Protein AF-A0A8E0WLW7-F1 (afdb_monomer_lite)

Organism: NCBI:txid1462938

Foldseek 3Di:
DVVQLCCCCVVVVDDSVVSVVLLVLLVVLLVVLLVCQVVVVVPDPLVVLLVQLVVLLVVLVCQPVPDDSPDSVSSNRSSSSNSNSVSSNLNSVLVVQLVVDDPVCSVVSVVVSVVVVVVCVVVVCVVVVVVVVVVVVVD

Sequence (139 aa):
MYLMSLWLQFIKGLSPLYAGLYMLPAAVFALIASLVMPYLLTRFTARVIMFSGLIFTTISLILPSILDYRDLLSNTIYLGLLGIGSSLCLSTTVTVMMNAVPAERSGGAAALQETAYELGNVLGIAIIMSITSFIIVTI

InterPro domains:
  IPR011701 Major facilitator superfamily [PF07690] (2-124)
  IPR020846 Major facilitator superfamily domain [PS50850] (1-139)
  IPR036259 MFS transporter superfamily [G3DSA:1.20.1250.20] (1-138)
  IPR036259 MFS transporter superfamily [SSF103473] (2-132)

Radius of gyration: 17.11 Å; chains: 1; bounding box: 46×25×48 Å

Structure (mmCIF, N/CA/C/O backbone):
data_AF-A0A8E0WLW7-F1
#
_entry.id   AF-A0A8E0WLW7-F1
#
loop_
_atom_site.group_PDB
_atom_site.id
_atom_site.type_symbol
_atom_site.label_atom_id
_atom_site.label_alt_id
_atom_site.label_comp_id
_atom_site.label_asym_id
_atom_site.label_entity_id
_atom_site.label_seq_id
_atom_site.pdbx_PDB_ins_code
_atom_site.Cartn_x
_atom_site.Cartn_y
_atom_site.Cartn_z
_atom_site.occupancy
_atom_site.B_iso_or_equiv
_atom_site.auth_seq_id
_atom_site.auth_comp_id
_atom_site.auth_asym_id
_atom_site.auth_atom_id
_atom_site.pdbx_PDB_model_num
ATOM 1 N N . MET A 1 1 ? 5.546 2.391 -5.080 1.00 79.12 1 MET A N 1
ATOM 2 C CA . MET A 1 1 ? 5.329 3.543 -5.990 1.00 79.12 1 MET A CA 1
ATOM 3 C C . MET A 1 1 ? 6.634 4.216 -6.425 1.00 79.12 1 MET A C 1
ATOM 5 O O . MET A 1 1 ? 6.821 4.346 -7.626 1.00 79.12 1 MET A O 1
ATOM 9 N N . TYR A 1 2 ? 7.561 4.566 -5.519 1.00 86.25 2 TYR A N 1
ATOM 10 C CA . TYR A 1 2 ? 8.859 5.182 -5.873 1.00 86.25 2 TYR A CA 1
ATOM 11 C C . TYR A 1 2 ? 9.635 4.458 -6.980 1.00 86.25 2 TYR A C 1
ATOM 13 O O . TYR A 1 2 ? 9.953 5.063 -8.001 1.00 86.25 2 TYR A O 1
ATOM 21 N N . LEU A 1 3 ? 9.882 3.156 -6.809 1.00 85.75 3 LEU A N 1
ATOM 22 C CA . LEU A 1 3 ? 10.617 2.356 -7.790 1.00 85.75 3 LEU A CA 1
ATOM 23 C C . LEU A 1 3 ? 9.976 2.399 -9.186 1.00 85.75 3 LEU A C 1
ATOM 25 O O . LEU A 1 3 ? 10.675 2.552 -10.180 1.00 85.75 3 LEU A O 1
ATOM 29 N N . MET A 1 4 ? 8.644 2.316 -9.254 1.00 85.38 4 MET A N 1
ATOM 30 C CA . MET A 1 4 ? 7.898 2.361 -10.516 1.00 85.38 4 MET A CA 1
ATOM 31 C C . MET A 1 4 ? 8.095 3.699 -11.235 1.00 85.38 4 MET A C 1
ATOM 33 O O . MET A 1 4 ? 8.328 3.726 -12.438 1.00 85.38 4 MET A O 1
ATOM 37 N N . SER A 1 5 ? 8.061 4.806 -10.488 1.00 87.69 5 SER A N 1
ATOM 38 C CA . SER A 1 5 ? 8.321 6.140 -11.037 1.00 87.69 5 SER A CA 1
ATOM 39 C C . SER A 1 5 ? 9.733 6.251 -11.617 1.00 87.69 5 SER A C 1
ATOM 41 O O . SER A 1 5 ? 9.905 6.747 -12.730 1.00 87.69 5 SER A O 1
ATOM 43 N N . LEU A 1 6 ? 10.742 5.743 -10.897 1.00 88.06 6 LEU A N 1
ATOM 44 C CA . LEU A 1 6 ? 12.123 5.729 -11.384 1.00 88.06 6 LEU A CA 1
ATOM 45 C C . LEU A 1 6 ? 12.283 4.839 -12.614 1.00 88.06 6 LEU A C 1
ATOM 47 O O . LEU A 1 6 ? 12.938 5.237 -13.568 1.00 88.06 6 LEU A O 1
ATOM 51 N N . TRP A 1 7 ? 11.655 3.667 -12.629 1.00 86.81 7 TRP A N 1
ATOM 52 C CA . TRP A 1 7 ? 11.684 2.766 -13.776 1.00 86.81 7 TRP A CA 1
ATOM 53 C C . TRP A 1 7 ? 11.067 3.413 -15.027 1.00 86.81 7 TRP A C 1
ATOM 55 O O . TRP A 1 7 ? 11.656 3.368 -16.107 1.00 86.81 7 TRP A O 1
ATOM 65 N N . LEU A 1 8 ? 9.926 4.093 -14.889 1.00 86.50 8 LEU A N 1
ATOM 66 C CA . LEU A 1 8 ? 9.284 4.808 -15.997 1.00 86.50 8 LEU A CA 1
ATOM 67 C C . LEU A 1 8 ? 10.172 5.932 -16.554 1.00 86.50 8 LEU A C 1
ATOM 69 O O . LEU A 1 8 ? 10.249 6.112 -17.768 1.00 86.50 8 LEU A O 1
ATOM 73 N N . GLN A 1 9 ? 10.860 6.669 -15.684 1.00 89.75 9 GLN A N 1
ATOM 74 C CA . GLN A 1 9 ? 11.689 7.803 -16.091 1.00 89.75 9 GLN A CA 1
ATOM 75 C C . GLN A 1 9 ? 13.055 7.366 -16.631 1.00 89.75 9 GLN A C 1
ATOM 77 O O . GLN A 1 9 ? 13.415 7.712 -17.751 1.00 89.75 9 GLN A O 1
ATOM 82 N N . PHE A 1 10 ? 13.805 6.574 -15.865 1.00 86.31 10 PHE A N 1
ATOM 83 C CA . PHE A 1 10 ? 15.189 6.220 -16.185 1.00 86.31 10 PHE A CA 1
ATOM 84 C C . PHE A 1 10 ? 15.313 5.047 -17.158 1.00 86.31 10 PHE A C 1
ATOM 86 O O . PHE A 1 10 ? 16.244 5.029 -17.955 1.00 86.31 10 PHE A O 1
ATOM 93 N N . ILE A 1 11 ? 14.391 4.077 -17.123 1.00 85.31 11 ILE A N 1
ATOM 94 C CA . ILE A 1 11 ? 14.458 2.884 -17.987 1.00 85.31 11 ILE A CA 1
ATOM 95 C C . ILE A 1 11 ? 13.535 3.030 -19.199 1.00 85.31 11 ILE A C 1
ATOM 97 O O . ILE A 1 11 ? 13.903 2.638 -20.305 1.00 85.31 11 ILE A O 1
ATOM 101 N N . LYS A 1 12 ? 12.331 3.593 -19.024 1.00 86.44 12 LYS A N 1
ATOM 102 C CA . LYS A 1 12 ? 11.385 3.809 -20.136 1.00 86.44 12 LYS A CA 1
ATOM 103 C C . LYS A 1 12 ? 11.473 5.193 -20.782 1.00 86.44 12 LYS A C 1
ATOM 105 O O . LYS A 1 12 ? 10.806 5.402 -21.792 1.00 86.44 12 LYS A O 1
ATOM 110 N N . GLY A 1 13 ? 12.288 6.105 -20.249 1.00 88.38 13 GLY A N 1
ATOM 111 C CA . GLY A 1 13 ? 12.529 7.426 -20.839 1.00 88.38 13 GLY A CA 1
ATOM 112 C C . GLY A 1 13 ? 11.317 8.361 -20.819 1.00 88.38 13 GLY A C 1
ATOM 113 O O . GLY A 1 13 ? 11.272 9.317 -21.592 1.00 88.38 13 GLY A O 1
ATOM 114 N N . LEU A 1 14 ? 10.305 8.086 -19.989 1.00 89.25 14 LEU A N 1
ATOM 115 C CA . LEU A 1 14 ? 9.130 8.948 -19.876 1.00 89.25 14 LEU A CA 1
ATOM 116 C C . LEU A 1 14 ? 9.467 10.228 -19.112 1.00 89.25 14 LEU A C 1
ATOM 118 O O . LEU A 1 14 ? 10.265 10.222 -18.175 1.00 89.25 14 LEU A O 1
ATOM 122 N N . SER A 1 15 ? 8.803 11.330 -19.468 1.00 92.75 15 SER A N 1
ATOM 123 C CA . SER A 1 15 ? 8.928 12.560 -18.685 1.00 92.75 15 SER A CA 1
ATOM 124 C C . SER A 1 15 ? 8.323 12.379 -17.280 1.00 92.75 15 SER A C 1
ATOM 126 O O . SER A 1 15 ? 7.403 11.567 -17.107 1.00 92.75 15 SER A O 1
ATOM 128 N N . PRO A 1 16 ? 8.763 13.164 -16.277 1.00 89.62 16 PRO A N 1
ATOM 129 C CA . PRO A 1 16 ? 8.218 13.095 -14.920 1.00 89.62 16 PRO A CA 1
ATOM 130 C C . PRO A 1 16 ? 6.695 13.279 -14.870 1.00 89.62 16 PRO A C 1
ATOM 132 O O . PRO A 1 16 ? 6.011 12.605 -14.101 1.00 89.62 16 PRO A O 1
ATOM 135 N N . LEU A 1 17 ? 6.149 14.147 -15.733 1.00 92.06 17 LEU A N 1
ATOM 136 C CA . LEU A 1 17 ? 4.707 14.370 -15.837 1.00 92.06 17 LEU A CA 1
ATOM 137 C C . LEU A 1 17 ? 3.978 13.104 -16.306 1.00 92.06 17 LEU A C 1
ATOM 139 O O . LEU A 1 17 ? 2.985 12.713 -15.699 1.00 92.06 17 LEU A O 1
ATOM 143 N N . TYR A 1 18 ? 4.483 12.437 -17.348 1.00 89.25 18 TYR A N 1
ATOM 144 C CA . TYR A 1 18 ? 3.882 11.197 -17.842 1.00 89.25 18 TYR A CA 1
ATOM 145 C C . TYR A 1 18 ? 4.006 10.056 -16.833 1.00 89.25 18 TYR A C 1
ATOM 147 O O . TYR A 1 18 ? 3.047 9.310 -16.656 1.00 89.25 18 TYR A O 1
ATOM 155 N N . ALA A 1 19 ? 5.134 9.944 -16.126 1.00 89.56 19 ALA A N 1
ATOM 156 C CA . ALA A 1 19 ? 5.286 8.971 -15.047 1.00 89.56 19 ALA A CA 1
ATOM 157 C C . ALA A 1 19 ? 4.281 9.225 -13.906 1.00 89.56 19 ALA A C 1
ATOM 159 O O . ALA A 1 19 ? 3.675 8.285 -13.394 1.00 89.56 19 ALA A O 1
ATOM 160 N N . GLY A 1 20 ? 4.040 10.492 -13.555 1.00 90.62 20 GLY A N 1
ATOM 161 C CA . GLY A 1 20 ? 3.010 10.876 -12.588 1.00 90.62 20 GLY A CA 1
ATOM 162 C C . GLY A 1 20 ? 1.597 10.507 -13.049 1.00 90.62 20 GLY A C 1
ATOM 163 O O . GLY A 1 20 ? 0.861 9.860 -12.306 1.00 90.62 20 GLY A O 1
ATOM 164 N N . LEU A 1 21 ? 1.238 10.849 -14.293 1.00 92.12 21 LEU A N 1
ATOM 165 C CA . LEU A 1 21 ? -0.059 10.495 -14.887 1.00 92.12 21 LEU A CA 1
ATOM 166 C C . LEU A 1 21 ? -0.274 8.980 -14.931 1.00 92.12 21 LEU A C 1
ATOM 168 O O . LEU A 1 21 ? -1.358 8.492 -14.621 1.00 92.12 21 LEU A O 1
ATOM 172 N N . TYR A 1 22 ? 0.774 8.231 -15.260 1.00 91.56 22 TYR A N 1
ATOM 173 C CA . TYR A 1 22 ? 0.745 6.777 -15.285 1.00 91.56 22 TYR A CA 1
ATOM 174 C C . TYR A 1 22 ? 0.390 6.179 -13.919 1.00 91.56 22 TYR A C 1
ATOM 176 O O . TYR A 1 22 ? -0.307 5.170 -13.852 1.00 91.56 22 TYR A O 1
ATOM 184 N N . MET A 1 23 ? 0.830 6.820 -12.833 1.00 93.12 23 MET A N 1
ATOM 185 C CA . MET A 1 23 ? 0.611 6.381 -11.453 1.00 93.12 23 MET A CA 1
ATOM 186 C C . MET A 1 23 ? -0.737 6.819 -10.858 1.00 93.12 23 MET A C 1
ATOM 188 O O . MET A 1 23 ? -1.073 6.396 -9.749 1.00 93.12 23 MET A O 1
ATOM 192 N N . LEU A 1 24 ? -1.531 7.618 -11.583 1.00 95.00 24 LEU A N 1
ATOM 193 C CA . LEU A 1 24 ? -2.825 8.123 -11.114 1.00 95.00 24 LEU A CA 1
ATOM 194 C C . LEU A 1 24 ? -3.816 7.045 -10.666 1.00 95.00 24 LEU A C 1
ATOM 196 O O . LEU A 1 24 ? -4.457 7.272 -9.638 1.00 95.00 24 LEU A O 1
ATOM 200 N N . PRO A 1 25 ? -3.969 5.892 -11.353 1.00 95.62 25 PRO A N 1
ATOM 201 C CA . PRO A 1 25 ? -4.938 4.891 -10.923 1.00 95.62 25 PRO A CA 1
ATOM 202 C C . PRO A 1 25 ? -4.709 4.462 -9.472 1.00 95.62 25 PRO A C 1
ATOM 204 O O . PRO A 1 25 ? -5.648 4.455 -8.685 1.00 95.62 25 PRO A O 1
ATOM 207 N N . ALA A 1 26 ? -3.460 4.225 -9.066 1.00 96.38 26 ALA A N 1
ATOM 208 C CA . ALA A 1 26 ? -3.160 3.866 -7.683 1.00 96.38 26 ALA A CA 1
ATOM 209 C C . ALA A 1 26 ? -3.620 4.941 -6.685 1.00 96.38 26 ALA A C 1
ATOM 211 O O . ALA A 1 26 ? -4.229 4.598 -5.678 1.00 96.38 26 ALA A O 1
ATOM 212 N N . ALA A 1 27 ? -3.403 6.227 -6.977 1.00 95.75 27 ALA A N 1
ATOM 213 C CA . ALA A 1 27 ? -3.847 7.316 -6.106 1.00 95.75 27 ALA A CA 1
ATOM 214 C C . ALA A 1 27 ? -5.382 7.418 -6.024 1.00 95.75 27 ALA A C 1
ATOM 216 O O . ALA A 1 27 ? -5.939 7.542 -4.933 1.00 95.75 27 ALA A O 1
ATOM 217 N N . VAL A 1 28 ? -6.074 7.322 -7.164 1.00 97.69 28 VAL A N 1
ATOM 218 C CA . VAL A 1 28 ? -7.544 7.397 -7.234 1.00 97.69 28 VAL A CA 1
ATOM 219 C C . VAL A 1 28 ? -8.183 6.243 -6.467 1.00 97.69 28 VAL A C 1
ATOM 221 O O . VAL A 1 28 ? -9.065 6.451 -5.637 1.00 97.69 28 VAL A O 1
ATOM 224 N N . PHE A 1 29 ? -7.717 5.021 -6.705 1.00 98.12 29 PHE A N 1
ATOM 225 C CA . PHE A 1 29 ? -8.251 3.836 -6.046 1.00 98.12 29 PHE A CA 1
ATOM 226 C C . PHE A 1 29 ? -7.898 3.780 -4.555 1.00 98.12 29 PHE A C 1
ATOM 228 O O . PHE A 1 29 ? -8.738 3.368 -3.755 1.00 98.12 29 PHE A O 1
ATOM 235 N N . ALA A 1 30 ? -6.711 4.253 -4.164 1.00 98.00 30 ALA A N 1
ATOM 236 C CA . ALA A 1 30 ? -6.345 4.430 -2.762 1.00 98.00 30 ALA A CA 1
ATOM 237 C C . ALA A 1 30 ? -7.297 5.398 -2.046 1.00 98.00 30 ALA A C 1
ATOM 239 O O . ALA A 1 30 ? -7.762 5.094 -0.948 1.00 98.00 30 ALA A O 1
ATOM 240 N N . LEU A 1 31 ? -7.630 6.528 -2.678 1.00 97.62 31 LEU A N 1
ATOM 241 C CA . LEU A 1 31 ? -8.589 7.496 -2.147 1.00 97.62 31 LEU A CA 1
ATOM 242 C C . LEU A 1 31 ? -9.983 6.878 -1.992 1.00 97.62 31 LEU A C 1
ATOM 244 O O . LEU A 1 31 ? -10.583 6.991 -0.925 1.00 97.62 31 LEU A O 1
ATOM 248 N N . ILE A 1 32 ? -10.478 6.177 -3.017 1.00 98.00 32 ILE A N 1
ATOM 249 C CA . ILE A 1 32 ? -11.780 5.494 -2.962 1.00 98.00 32 ILE A CA 1
ATOM 250 C C . ILE A 1 32 ? -11.800 4.471 -1.820 1.00 98.00 32 ILE A C 1
ATOM 252 O O . ILE A 1 32 ? -12.733 4.464 -1.020 1.00 98.00 32 ILE A O 1
ATOM 256 N N . ALA A 1 33 ? -10.764 3.638 -1.702 1.00 97.19 33 ALA A N 1
ATOM 257 C CA . ALA A 1 33 ? -10.672 2.631 -0.649 1.00 97.19 33 ALA A CA 1
ATOM 258 C C . ALA A 1 33 ? -10.657 3.257 0.756 1.00 97.19 33 ALA A C 1
ATOM 260 O O . ALA A 1 33 ? -11.368 2.778 1.639 1.00 97.19 33 ALA A O 1
ATOM 261 N N . SER A 1 34 ? -9.921 4.356 0.951 1.00 95.81 34 SER A N 1
ATOM 262 C CA . SER A 1 34 ? -9.896 5.088 2.223 1.00 95.81 34 SER A CA 1
ATOM 263 C C . SER A 1 34 ? -11.263 5.677 2.586 1.00 95.81 34 SER A C 1
ATOM 265 O O . SER A 1 34 ? -11.673 5.597 3.741 1.00 95.81 34 SER A O 1
ATOM 267 N N . LEU A 1 35 ? -12.001 6.223 1.612 1.00 96.19 35 LEU A N 1
ATOM 268 C CA . LEU A 1 35 ? -13.347 6.770 1.835 1.00 96.19 35 LEU A CA 1
ATOM 269 C C . LEU A 1 35 ? -14.387 5.685 2.141 1.00 96.19 35 LEU A C 1
ATOM 271 O O . LEU A 1 35 ? -15.309 5.910 2.921 1.00 96.19 35 LEU A O 1
ATOM 275 N N . VAL A 1 36 ? -14.245 4.505 1.536 1.00 95.88 36 VAL A N 1
ATOM 276 C CA . VAL A 1 36 ? -15.159 3.368 1.727 1.00 95.88 36 VAL A CA 1
ATOM 277 C C . VAL A 1 36 ? -14.833 2.579 3.007 1.00 95.88 36 VAL A C 1
ATOM 279 O O . VAL A 1 36 ? -15.687 1.856 3.523 1.00 95.88 36 VAL A O 1
ATOM 282 N N . MET A 1 37 ? -13.635 2.747 3.575 1.00 94.31 37 MET A N 1
ATOM 283 C CA . MET A 1 37 ? -13.177 2.012 4.757 1.00 94.31 37 MET A CA 1
ATOM 284 C C . MET A 1 37 ? -14.132 2.073 5.966 1.00 94.31 37 MET A C 1
ATOM 286 O O . MET A 1 37 ? -14.445 1.008 6.506 1.00 94.31 37 MET A O 1
ATOM 290 N N . PRO A 1 38 ? -14.649 3.243 6.401 1.00 91.88 38 PRO A N 1
ATOM 291 C CA . PRO A 1 38 ? -15.543 3.302 7.557 1.00 91.88 38 PRO A CA 1
ATOM 292 C C . PRO A 1 38 ? -16.792 2.441 7.359 1.00 91.88 38 PRO A C 1
ATOM 294 O O . PRO A 1 38 ? -17.219 1.750 8.278 1.00 91.88 38 PRO A O 1
ATOM 297 N N . TYR A 1 39 ? -17.336 2.416 6.136 1.00 94.88 39 TYR A N 1
ATOM 298 C CA . TYR A 1 39 ? -18.463 1.557 5.787 1.00 94.88 39 TYR A CA 1
ATOM 299 C C . TYR A 1 39 ? -18.086 0.071 5.836 1.00 94.88 39 TYR A C 1
ATOM 301 O O . TYR A 1 39 ? -18.833 -0.726 6.406 1.00 94.88 39 TYR A O 1
ATOM 309 N N . LEU A 1 40 ? -16.923 -0.317 5.302 1.00 94.88 40 LEU A N 1
ATOM 310 C CA . LEU A 1 40 ? -16.456 -1.708 5.346 1.00 94.88 40 LEU A CA 1
ATOM 311 C C . LEU A 1 40 ? -16.321 -2.227 6.778 1.00 94.88 40 LEU A C 1
ATOM 313 O O . LEU A 1 40 ? -16.724 -3.356 7.046 1.00 94.88 40 LEU A O 1
ATOM 317 N N . LEU A 1 41 ? -15.842 -1.396 7.705 1.00 93.75 41 LEU A N 1
ATOM 318 C CA . LEU A 1 41 ? -15.714 -1.754 9.120 1.00 93.75 41 LEU A CA 1
ATOM 319 C C . LEU A 1 41 ? -17.064 -1.959 9.828 1.00 93.75 41 LEU A C 1
ATOM 321 O O . LEU A 1 41 ? -17.115 -2.658 10.836 1.00 93.75 41 LEU A O 1
ATOM 325 N N . THR A 1 42 ? -18.168 -1.421 9.295 1.00 94.94 42 THR A N 1
ATOM 326 C CA . THR A 1 42 ? -19.521 -1.734 9.805 1.00 94.94 42 THR A CA 1
ATOM 327 C C . THR A 1 42 ? -20.043 -3.096 9.344 1.00 94.94 42 THR A C 1
ATOM 329 O O . THR A 1 42 ? -20.992 -3.622 9.924 1.00 94.94 42 THR A O 1
ATOM 332 N N . ARG A 1 43 ? -19.461 -3.665 8.280 1.00 95.69 43 ARG A N 1
ATOM 333 C CA . ARG A 1 43 ? -19.945 -4.892 7.623 1.00 95.69 43 ARG A CA 1
ATOM 334 C C . ARG A 1 43 ? -19.014 -6.086 7.810 1.00 95.69 43 ARG A C 1
ATOM 336 O O . ARG A 1 43 ? -19.484 -7.220 7.817 1.00 95.69 43 ARG A O 1
ATOM 343 N N . PHE A 1 44 ? -17.716 -5.843 7.951 1.00 96.69 44 PHE A N 1
ATOM 344 C CA . PHE A 1 44 ? -16.679 -6.865 8.007 1.00 96.69 44 PHE A CA 1
ATOM 345 C C . PHE A 1 44 ? -15.745 -6.636 9.192 1.00 96.69 44 PHE A C 1
ATOM 347 O O . PHE A 1 44 ? -15.580 -5.523 9.683 1.00 96.69 44 PHE A O 1
ATOM 354 N N . THR A 1 45 ? -15.086 -7.705 9.638 1.00 95.75 45 THR A N 1
ATOM 355 C CA . THR A 1 45 ? -14.069 -7.596 10.686 1.00 95.75 45 THR A CA 1
ATOM 356 C C . THR A 1 45 ? -12.771 -7.018 10.123 1.00 95.75 45 THR A C 1
ATOM 358 O O . THR A 1 45 ? -12.405 -7.284 8.975 1.00 95.75 45 THR A O 1
ATOM 361 N N . ALA A 1 46 ? -12.016 -6.303 10.962 1.00 94.50 46 ALA A N 1
ATOM 362 C CA . ALA A 1 46 ? -10.702 -5.764 10.601 1.00 94.50 46 ALA A CA 1
ATOM 363 C C . ALA A 1 46 ? -9.751 -6.837 10.035 1.00 94.50 46 ALA A C 1
ATOM 365 O O . ALA A 1 46 ? -9.007 -6.579 9.094 1.00 94.50 46 ALA A O 1
ATOM 366 N N . ARG A 1 47 ? -9.826 -8.074 10.551 1.00 95.31 47 ARG A N 1
ATOM 367 C CA . ARG A 1 47 ? -9.038 -9.210 10.051 1.00 95.31 47 ARG A CA 1
ATOM 368 C C . ARG A 1 47 ? -9.336 -9.523 8.583 1.00 95.31 47 ARG A C 1
ATOM 370 O O . ARG A 1 47 ? -8.405 -9.734 7.814 1.00 95.31 47 ARG A O 1
ATOM 377 N N . VAL A 1 48 ? -10.613 -9.569 8.203 1.00 97.12 48 VAL A N 1
ATOM 378 C CA . VAL A 1 48 ? -11.025 -9.876 6.823 1.00 97.12 48 VAL A CA 1
ATOM 379 C C . VAL A 1 48 ? -10.584 -8.763 5.874 1.00 97.12 48 VAL A C 1
ATOM 381 O O . VAL A 1 48 ? -10.069 -9.055 4.798 1.00 97.12 48 VAL A O 1
ATOM 384 N N . ILE A 1 49 ? -10.718 -7.503 6.296 1.00 97.38 49 ILE A N 1
ATOM 385 C CA . ILE A 1 49 ? -10.315 -6.338 5.497 1.00 97.38 49 ILE A CA 1
ATOM 386 C C . ILE A 1 49 ? -8.788 -6.282 5.323 1.00 97.38 49 ILE A C 1
ATOM 388 O O . ILE A 1 49 ? -8.302 -6.042 4.221 1.00 97.38 49 ILE A O 1
ATOM 392 N N . MET A 1 50 ? -8.010 -6.556 6.377 1.00 96.44 50 MET A N 1
ATOM 393 C CA . MET A 1 50 ? -6.550 -6.657 6.257 1.00 96.44 50 MET A CA 1
ATOM 394 C C . MET A 1 50 ? -6.140 -7.788 5.316 1.00 96.44 50 MET A C 1
ATOM 396 O O . MET A 1 50 ? -5.270 -7.600 4.471 1.00 96.44 50 MET A O 1
ATOM 400 N N . PHE A 1 51 ? -6.766 -8.961 5.434 1.00 97.50 51 PHE A N 1
ATOM 401 C CA . PHE A 1 51 ? -6.428 -10.100 4.586 1.00 97.50 51 PHE A CA 1
ATOM 402 C C . PHE A 1 51 ? -6.732 -9.829 3.105 1.00 97.50 51 PHE A C 1
ATOM 404 O O . PHE A 1 51 ? -5.907 -10.140 2.248 1.00 97.50 51 PHE A O 1
ATOM 411 N N . SER A 1 52 ? -7.866 -9.190 2.791 1.00 97.38 52 SER A N 1
ATOM 412 C CA . SER A 1 52 ? -8.179 -8.794 1.413 1.00 97.38 52 SER A CA 1
ATOM 413 C C . SER A 1 52 ? -7.215 -7.729 0.883 1.00 97.38 52 SER A C 1
ATOM 415 O O . SER A 1 52 ? -6.749 -7.846 -0.250 1.00 97.38 52 SER A O 1
ATOM 417 N N . GLY A 1 53 ? -6.846 -6.744 1.709 1.00 97.50 53 GLY A N 1
ATOM 418 C CA . GLY A 1 53 ? -5.851 -5.733 1.354 1.00 97.50 53 GLY A CA 1
ATOM 419 C C . GLY A 1 53 ? -4.482 -6.337 1.028 1.00 97.50 53 GLY A C 1
ATOM 420 O O . GLY A 1 53 ? -3.859 -5.972 0.026 1.00 97.50 53 GLY A O 1
ATOM 421 N N . LEU A 1 54 ? -4.045 -7.326 1.814 1.00 97.25 54 LEU A N 1
ATOM 422 C CA . LEU A 1 54 ? -2.814 -8.076 1.556 1.00 97.25 54 LEU A CA 1
ATOM 423 C C . LEU A 1 54 ? -2.893 -8.865 0.245 1.00 97.25 54 LEU A C 1
ATOM 425 O O . LEU A 1 54 ? -1.965 -8.778 -0.553 1.00 97.25 54 LEU A O 1
ATOM 429 N N . ILE A 1 55 ? -4.005 -9.558 -0.025 1.00 98.12 55 ILE A N 1
ATOM 430 C CA . ILE A 1 55 ? -4.207 -10.273 -1.296 1.00 98.12 55 ILE A CA 1
ATOM 431 C C . ILE A 1 55 ? -4.127 -9.315 -2.488 1.00 98.12 55 ILE A C 1
ATOM 433 O O . ILE A 1 55 ? -3.393 -9.587 -3.439 1.00 98.12 55 ILE A O 1
ATOM 437 N N . PHE A 1 56 ? -4.841 -8.186 -2.445 1.00 97.94 56 PHE A N 1
ATOM 438 C CA . PHE A 1 56 ? -4.799 -7.200 -3.529 1.00 97.94 56 PHE A CA 1
ATOM 439 C C . PHE A 1 56 ? -3.392 -6.646 -3.738 1.00 97.94 56 PHE A C 1
ATOM 441 O O . PHE A 1 56 ? -2.939 -6.547 -4.878 1.00 97.94 56 PHE A O 1
ATOM 448 N N . THR A 1 57 ? -2.670 -6.379 -2.647 1.00 96.25 57 THR A N 1
ATOM 449 C CA . THR A 1 57 ? -1.273 -5.939 -2.704 1.00 96.25 57 THR A CA 1
ATOM 450 C C . THR A 1 57 ? -0.396 -7.004 -3.364 1.00 96.25 57 THR A C 1
ATOM 452 O O . THR A 1 57 ? 0.320 -6.697 -4.313 1.00 96.25 57 THR A O 1
ATOM 455 N N . THR A 1 58 ? -0.486 -8.269 -2.950 1.00 96.12 58 THR A N 1
ATOM 456 C CA . THR A 1 58 ? 0.290 -9.365 -3.550 1.00 96.12 58 THR A CA 1
ATOM 457 C C . THR A 1 58 ? 0.007 -9.514 -5.043 1.00 96.12 58 THR A C 1
ATOM 459 O O . THR A 1 58 ? 0.943 -9.557 -5.837 1.00 96.12 58 THR A O 1
ATOM 462 N N . ILE A 1 59 ? -1.266 -9.529 -5.445 1.00 96.62 59 ILE A N 1
ATOM 463 C CA . ILE A 1 59 ? -1.652 -9.640 -6.859 1.00 96.62 59 ILE A CA 1
ATOM 464 C C . ILE A 1 59 ? -1.093 -8.456 -7.659 1.00 96.62 59 ILE A C 1
ATOM 466 O O . ILE A 1 59 ? -0.530 -8.645 -8.738 1.00 96.62 59 ILE A O 1
ATOM 470 N N . SER A 1 60 ? -1.184 -7.241 -7.110 1.00 95.00 60 SER A N 1
ATOM 471 C CA . SER A 1 60 ? -0.693 -6.028 -7.769 1.00 95.00 60 SER A CA 1
ATOM 472 C C . SER A 1 60 ? 0.813 -6.029 -8.035 1.00 95.00 60 SER A C 1
ATOM 474 O O . SER A 1 60 ? 1.255 -5.402 -8.994 1.00 95.00 60 SER A O 1
ATOM 476 N N . LEU A 1 61 ? 1.598 -6.740 -7.219 1.00 91.38 61 LEU A N 1
ATOM 477 C CA . LEU A 1 61 ? 3.049 -6.844 -7.386 1.00 91.38 61 LEU A CA 1
ATOM 478 C C . LEU A 1 61 ? 3.448 -7.865 -8.460 1.00 91.38 61 LEU A C 1
ATOM 480 O O . LEU A 1 61 ? 4.529 -7.746 -9.026 1.00 91.38 61 LEU A O 1
ATOM 484 N N . ILE A 1 62 ? 2.589 -8.844 -8.753 1.00 93.31 62 ILE A N 1
ATOM 485 C CA . ILE A 1 62 ? 2.863 -9.920 -9.720 1.00 93.31 62 ILE A CA 1
ATOM 486 C C . ILE A 1 62 ? 2.408 -9.529 -11.131 1.00 93.31 62 ILE A C 1
ATOM 488 O O . ILE A 1 62 ? 3.089 -9.815 -12.114 1.00 93.31 62 ILE A O 1
ATOM 492 N N . LEU A 1 63 ? 1.260 -8.856 -11.245 1.00 92.75 63 LEU A N 1
ATOM 493 C CA . LEU A 1 63 ? 0.649 -8.507 -12.533 1.00 92.75 63 LEU A CA 1
ATOM 494 C C . LEU A 1 63 ? 1.561 -7.727 -13.506 1.00 92.75 63 LEU A C 1
ATOM 496 O O . LEU A 1 63 ? 1.528 -8.050 -14.695 1.00 92.75 63 LEU A O 1
ATOM 500 N N . PRO A 1 64 ? 2.401 -6.765 -13.069 1.00 87.75 64 PRO A N 1
ATOM 501 C CA . PRO A 1 64 ? 3.300 -6.037 -13.968 1.00 87.75 64 PRO A CA 1
ATOM 502 C C . PRO A 1 64 ? 4.350 -6.917 -14.657 1.00 87.75 64 PRO A C 1
ATOM 504 O O . PRO A 1 64 ? 4.924 -6.502 -15.658 1.00 87.75 64 PRO A O 1
ATOM 507 N N . SER A 1 65 ? 4.626 -8.118 -14.135 1.00 86.94 65 SER A N 1
ATOM 508 C CA . SER A 1 65 ? 5.549 -9.076 -14.758 1.00 86.94 65 SER A CA 1
ATOM 509 C C . SER A 1 65 ? 4.914 -9.867 -15.906 1.00 86.94 65 SER A C 1
ATOM 511 O O . SER A 1 65 ? 5.625 -10.572 -16.616 1.00 86.94 65 SER A O 1
ATOM 513 N N . ILE A 1 66 ? 3.591 -9.783 -16.068 1.00 90.12 66 ILE A N 1
ATOM 514 C CA . ILE A 1 66 ? 2.811 -10.593 -17.015 1.00 90.12 66 ILE A CA 1
ATOM 515 C C . ILE A 1 66 ? 2.100 -9.700 -18.037 1.00 90.12 66 ILE A C 1
ATOM 517 O O . ILE A 1 66 ? 1.985 -10.064 -19.205 1.00 90.12 66 ILE A O 1
ATOM 521 N N . LEU A 1 67 ? 1.607 -8.541 -17.598 1.00 87.56 67 LEU A N 1
ATOM 522 C CA . LEU A 1 67 ? 0.821 -7.627 -18.420 1.00 87.56 67 LEU A CA 1
ATOM 523 C C . LEU A 1 67 ? 1.686 -6.547 -19.075 1.00 87.56 67 LEU A C 1
ATOM 525 O O . LEU A 1 67 ? 2.699 -6.118 -18.523 1.00 87.56 67 LEU A O 1
ATOM 529 N N . ASP A 1 68 ? 1.248 -6.067 -20.242 1.00 82.62 68 ASP A N 1
ATOM 530 C CA . ASP A 1 68 ? 1.910 -4.954 -20.917 1.00 82.62 68 ASP A CA 1
ATOM 531 C C . ASP A 1 68 ? 1.628 -3.642 -20.176 1.00 82.62 68 ASP A C 1
ATOM 533 O O . ASP A 1 68 ? 0.486 -3.214 -20.011 1.00 82.62 68 ASP A O 1
ATOM 537 N N . TYR A 1 69 ? 2.702 -2.975 -19.765 1.00 78.88 69 TYR A N 1
ATOM 538 C CA . TYR A 1 69 ? 2.666 -1.672 -19.115 1.00 78.88 69 TYR A CA 1
ATOM 539 C C . TYR A 1 69 ? 2.081 -0.575 -20.031 1.00 78.88 69 TYR A C 1
ATOM 541 O O . TYR A 1 69 ? 1.596 0.447 -19.559 1.00 78.88 69 TYR A O 1
ATOM 549 N N . ARG A 1 70 ? 2.114 -0.751 -21.357 1.00 81.44 70 ARG A N 1
ATOM 550 C CA . ARG A 1 70 ? 1.557 0.229 -22.303 1.00 81.44 70 ARG A CA 1
ATOM 551 C C . ARG A 1 70 ? 0.041 0.161 -22.415 1.00 81.44 70 ARG A C 1
ATOM 553 O O . ARG A 1 70 ? -0.567 1.142 -22.842 1.00 81.44 70 ARG A O 1
ATOM 560 N N . ASP A 1 71 ? -0.560 -0.969 -22.055 1.00 89.31 71 ASP A N 1
ATOM 561 C CA . ASP A 1 71 ? -2.006 -1.109 -22.066 1.00 89.31 71 ASP A CA 1
ATOM 562 C C . ASP A 1 71 ? -2.613 -0.370 -20.869 1.00 89.31 71 ASP A C 1
ATOM 564 O O . ASP A 1 71 ? -2.333 -0.664 -19.704 1.00 89.31 71 ASP A O 1
ATOM 568 N N . LEU A 1 72 ? -3.466 0.610 -21.170 1.00 87.94 72 LEU A N 1
ATOM 569 C CA . LEU A 1 72 ? -4.098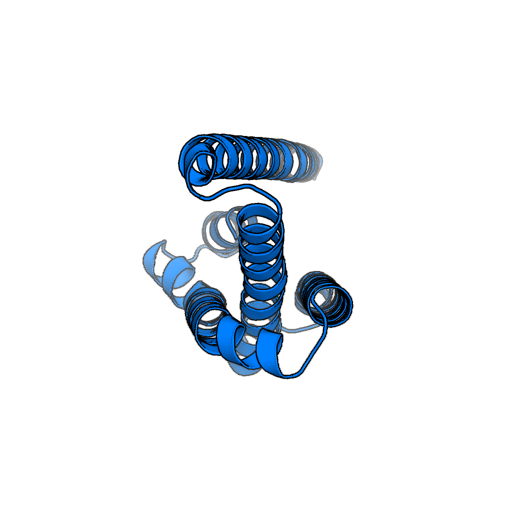 1.451 -20.162 1.00 87.94 72 LEU A CA 1
ATOM 570 C C . LEU A 1 72 ? -4.956 0.617 -19.207 1.00 87.94 72 LEU A C 1
ATOM 572 O O . LEU A 1 72 ? -4.943 0.870 -18.004 1.00 87.94 72 LEU A O 1
ATOM 576 N N . LEU A 1 73 ? -5.670 -0.385 -19.729 1.00 92.12 73 LEU A N 1
ATOM 577 C CA . LEU A 1 73 ? -6.550 -1.230 -18.929 1.00 92.12 73 LEU A CA 1
ATOM 578 C C . LEU A 1 73 ? -5.731 -2.080 -17.952 1.00 92.12 73 LEU A C 1
ATOM 580 O O . LEU A 1 73 ? -6.005 -2.070 -16.751 1.00 92.12 73 LEU A O 1
ATOM 584 N N . SER A 1 74 ? -4.673 -2.727 -18.439 1.00 92.00 74 SER A N 1
ATOM 585 C CA . SER A 1 74 ? -3.706 -3.445 -17.608 1.00 92.00 74 SER A CA 1
ATOM 586 C C . SER A 1 74 ? -3.098 -2.550 -16.525 1.00 92.00 74 SER A C 1
ATOM 588 O O . SER A 1 74 ? -3.104 -2.925 -15.349 1.00 92.00 74 SER A O 1
ATOM 590 N N . ASN A 1 75 ? -2.649 -1.341 -16.891 1.00 91.88 75 ASN A N 1
ATOM 591 C CA . ASN A 1 75 ? -2.114 -0.356 -15.950 1.00 91.88 75 ASN A CA 1
ATOM 592 C C . ASN A 1 75 ? -3.109 0.003 -14.843 1.00 91.88 75 ASN A C 1
ATOM 594 O O . ASN A 1 75 ? -2.768 -0.025 -13.658 1.00 91.88 75 ASN A O 1
ATOM 598 N N . THR A 1 76 ? -4.351 0.307 -15.219 1.00 94.69 76 THR A N 1
ATOM 599 C CA . THR A 1 76 ? -5.412 0.630 -14.266 1.00 94.69 76 THR A CA 1
ATOM 600 C C . THR A 1 76 ? -5.683 -0.523 -13.307 1.00 94.69 76 THR A C 1
ATOM 602 O O . THR A 1 76 ? -5.881 -0.269 -12.122 1.00 94.69 76 THR A O 1
ATOM 605 N N . ILE A 1 77 ? -5.652 -1.775 -13.775 1.00 94.75 77 ILE A N 1
ATOM 606 C CA . ILE A 1 77 ? -5.917 -2.943 -12.928 1.00 94.75 77 ILE A CA 1
ATOM 607 C C . ILE A 1 77 ? -4.847 -3.094 -11.851 1.00 94.75 77 ILE A C 1
ATOM 609 O O . ILE A 1 77 ? -5.178 -3.079 -10.666 1.00 94.75 77 ILE A O 1
ATOM 613 N N . TYR A 1 78 ? -3.571 -3.246 -12.221 1.00 94.81 78 TYR A N 1
ATOM 614 C CA . TYR A 1 78 ? -2.568 -3.572 -11.205 1.00 94.81 78 TYR A CA 1
ATOM 615 C C . TYR A 1 78 ? -2.274 -2.372 -10.294 1.00 94.81 78 TYR A C 1
ATOM 617 O O . TYR A 1 78 ? -2.116 -2.557 -9.090 1.00 94.81 78 TYR A O 1
ATOM 625 N N . LEU A 1 79 ? -2.274 -1.135 -10.809 1.00 95.56 79 LEU A N 1
ATOM 626 C CA . LEU A 1 79 ? -2.121 0.046 -9.954 1.00 95.56 79 LEU A CA 1
ATOM 627 C C . LEU A 1 79 ? -3.358 0.290 -9.093 1.00 95.56 79 LEU A C 1
ATOM 629 O O . LEU A 1 79 ? -3.220 0.675 -7.935 1.00 95.56 79 LEU A O 1
ATOM 633 N N . GLY A 1 80 ? -4.554 0.047 -9.628 1.00 97.06 80 GLY A N 1
ATOM 634 C CA . GLY A 1 80 ? -5.792 0.130 -8.863 1.00 97.06 80 GLY A CA 1
ATOM 635 C C . GLY A 1 80 ? -5.784 -0.847 -7.691 1.00 97.06 80 GLY A C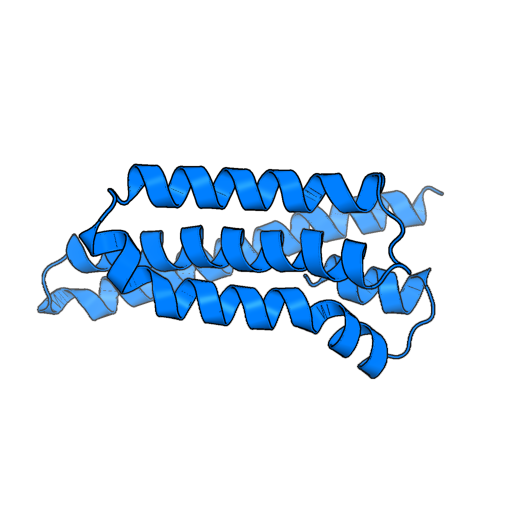 1
ATOM 636 O O . GLY A 1 80 ? -6.003 -0.438 -6.554 1.00 97.06 80 GLY A O 1
ATOM 637 N N . LEU A 1 81 ? -5.430 -2.112 -7.940 1.00 97.50 81 LEU A N 1
ATOM 638 C CA . LEU A 1 81 ? -5.276 -3.127 -6.894 1.00 97.50 81 LEU A CA 1
ATOM 639 C C . LEU A 1 81 ? -4.221 -2.742 -5.856 1.00 97.50 81 LEU A C 1
ATOM 641 O O . LEU A 1 81 ? -4.464 -2.930 -4.665 1.00 97.50 81 LEU A O 1
ATOM 645 N N . LEU A 1 82 ? -3.091 -2.171 -6.289 1.00 96.88 82 LEU A N 1
ATOM 646 C CA . LEU A 1 82 ? -2.064 -1.674 -5.375 1.00 96.88 82 LEU A CA 1
ATOM 647 C C . LEU A 1 82 ? -2.642 -0.597 -4.450 1.00 96.88 82 LEU A C 1
ATOM 649 O O . LEU A 1 82 ? -2.496 -0.706 -3.238 1.00 96.88 82 LEU A O 1
ATOM 653 N N . GLY A 1 83 ? -3.326 0.402 -5.018 1.00 97.31 83 GLY A N 1
ATOM 654 C CA . GLY A 1 83 ? -3.933 1.501 -4.268 1.00 97.31 83 GLY A CA 1
ATOM 655 C C . GLY A 1 83 ? -5.003 1.033 -3.282 1.00 97.31 83 GLY A C 1
ATOM 656 O O . GLY A 1 83 ? -4.964 1.409 -2.110 1.00 97.31 83 GLY A O 1
ATOM 657 N N . ILE A 1 84 ? -5.922 0.166 -3.726 1.00 98.25 84 ILE A N 1
ATOM 658 C CA . ILE A 1 84 ? -6.934 -0.438 -2.845 1.00 98.25 84 ILE A CA 1
ATOM 659 C C . ILE A 1 84 ? -6.241 -1.214 -1.726 1.00 98.25 84 ILE A C 1
ATOM 661 O O . ILE A 1 84 ? -6.523 -0.980 -0.554 1.00 98.25 84 ILE A O 1
ATOM 665 N N . GLY A 1 85 ? -5.337 -2.131 -2.075 1.00 97.50 85 GLY A N 1
ATOM 666 C CA . GLY A 1 85 ? -4.679 -3.017 -1.122 1.00 97.50 85 GLY A CA 1
ATOM 667 C C . GLY A 1 85 ? -3.925 -2.255 -0.037 1.00 97.50 85 GLY A C 1
ATOM 668 O O . GLY A 1 85 ? -4.142 -2.501 1.152 1.00 97.50 85 GLY A O 1
ATOM 669 N N . SER A 1 86 ? -3.109 -1.273 -0.434 1.00 95.69 86 SER A N 1
ATOM 670 C CA . SER A 1 86 ? -2.340 -0.454 0.504 1.00 95.69 86 SER A CA 1
ATOM 671 C C . SER A 1 86 ? -3.234 0.383 1.415 1.00 95.69 86 SER A C 1
ATOM 673 O O . SER A 1 86 ? -3.002 0.410 2.624 1.00 95.69 86 SER A O 1
ATOM 675 N N . SER A 1 87 ? -4.277 1.023 0.870 1.00 97.06 87 SER A N 1
ATOM 676 C CA . SER A 1 87 ? -5.201 1.831 1.674 1.00 97.06 87 SER A CA 1
ATOM 677 C C . SER A 1 87 ? -6.021 0.979 2.631 1.00 97.06 87 SER A C 1
ATOM 679 O O . SER A 1 87 ? -6.199 1.363 3.784 1.00 97.06 87 SER A O 1
ATOM 681 N N . LEU A 1 88 ? -6.479 -0.204 2.203 1.00 97.31 88 LEU A N 1
ATOM 682 C CA . LEU A 1 88 ? -7.225 -1.093 3.087 1.00 97.31 88 LEU A CA 1
ATOM 683 C C . LEU A 1 88 ? -6.385 -1.517 4.298 1.00 97.31 88 LEU A C 1
ATOM 685 O O . LEU A 1 88 ? -6.861 -1.457 5.434 1.00 97.31 88 LEU A O 1
ATOM 689 N N . CYS A 1 89 ? -5.126 -1.892 4.072 1.00 96.06 89 CYS A N 1
ATOM 690 C CA . CYS A 1 89 ? -4.199 -2.251 5.141 1.00 96.06 89 CYS A CA 1
ATOM 691 C C . CYS A 1 89 ? -3.900 -1.063 6.065 1.00 96.06 89 CYS A C 1
ATOM 693 O O . CYS A 1 89 ? -4.014 -1.197 7.287 1.00 96.06 89 CYS A O 1
ATOM 695 N N . LEU A 1 90 ? -3.549 0.095 5.496 1.00 95.06 90 LEU A N 1
ATOM 696 C CA . LEU A 1 90 ? -3.177 1.283 6.263 1.00 95.06 90 LEU A CA 1
ATOM 697 C C . LEU A 1 90 ? -4.352 1.788 7.106 1.00 95.06 90 LEU A C 1
ATOM 699 O O . LEU A 1 90 ? -4.239 1.871 8.328 1.00 95.06 90 LEU A O 1
ATOM 703 N N . SER A 1 91 ? -5.502 2.054 6.482 1.00 95.25 91 SER A N 1
ATOM 704 C CA . SER A 1 91 ? -6.663 2.609 7.181 1.00 95.25 91 SER A CA 1
ATOM 705 C C . SER A 1 91 ? -7.197 1.656 8.250 1.00 95.25 91 SER A C 1
ATOM 707 O O . SER A 1 91 ? -7.505 2.103 9.351 1.00 95.25 91 SER A O 1
ATOM 709 N N . THR A 1 92 ? -7.233 0.342 7.989 1.00 95.00 92 THR A N 1
ATOM 710 C CA . THR A 1 92 ? -7.655 -0.631 9.013 1.00 95.00 92 THR A CA 1
ATOM 711 C C . THR A 1 92 ? -6.702 -0.627 10.204 1.00 95.00 92 THR A C 1
ATOM 713 O O . THR A 1 92 ? -7.153 -0.633 11.347 1.00 95.00 92 THR A O 1
ATOM 716 N N . THR A 1 93 ? -5.390 -0.580 9.956 1.00 93.50 93 THR A N 1
ATOM 717 C CA . THR A 1 93 ? -4.371 -0.564 11.016 1.00 93.50 93 THR A CA 1
ATOM 718 C C . THR A 1 93 ? -4.506 0.677 11.895 1.00 93.50 93 THR A C 1
ATOM 720 O O . THR A 1 93 ? -4.551 0.552 13.119 1.00 93.50 93 THR A O 1
ATOM 723 N N . VAL A 1 94 ? -4.645 1.857 11.282 1.00 93.31 94 VAL A N 1
ATOM 724 C CA . VAL A 1 94 ? -4.864 3.126 11.995 1.00 93.31 94 VAL A CA 1
ATOM 725 C C . VAL A 1 94 ? -6.127 3.044 12.847 1.00 93.31 94 VAL A C 1
ATOM 727 O O . VAL A 1 94 ? -6.084 3.306 14.048 1.00 93.31 94 VAL A O 1
ATOM 730 N N . THR A 1 95 ? -7.252 2.625 12.262 1.00 92.31 95 THR A N 1
ATOM 731 C CA . THR A 1 95 ? -8.528 2.565 12.981 1.00 92.31 95 THR A CA 1
ATOM 732 C C . THR A 1 95 ? -8.500 1.567 14.136 1.00 92.31 95 THR A C 1
ATOM 734 O O . THR A 1 95 ? -8.980 1.882 15.22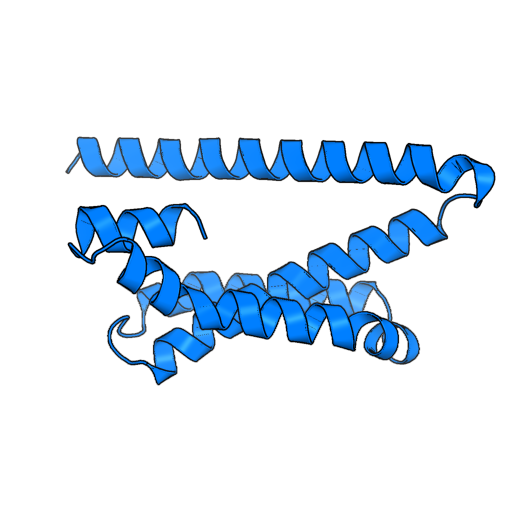3 1.00 92.31 95 THR A O 1
ATOM 737 N N . VAL A 1 96 ? -7.935 0.373 13.945 1.00 91.69 96 VAL A N 1
ATOM 738 C CA . VAL A 1 96 ? -7.819 -0.626 15.020 1.00 91.69 96 VAL A CA 1
ATOM 739 C C . VAL A 1 96 ? -6.930 -0.110 16.145 1.00 91.69 96 VAL A C 1
ATOM 741 O O . VAL A 1 96 ? -7.294 -0.248 17.310 1.00 91.69 96 VAL A O 1
ATOM 744 N N . MET A 1 97 ? -5.797 0.514 15.812 1.00 91.38 97 MET A N 1
ATOM 745 C CA . MET A 1 97 ? -4.887 1.040 16.823 1.00 91.38 97 MET A CA 1
ATOM 746 C C . MET A 1 97 ? -5.536 2.167 17.629 1.00 91.38 97 MET A C 1
ATOM 748 O O . MET A 1 97 ? -5.483 2.133 18.855 1.00 91.38 97 MET A O 1
ATOM 752 N N . MET A 1 98 ? -6.188 3.126 16.966 1.00 92.25 98 MET A N 1
ATOM 753 C CA . MET A 1 98 ? -6.824 4.261 17.645 1.00 92.25 98 MET A CA 1
ATOM 754 C C . MET A 1 98 ? -8.000 3.833 18.527 1.00 92.25 98 MET A C 1
ATOM 756 O O . MET A 1 98 ? -8.202 4.415 19.585 1.00 92.25 98 MET A O 1
ATOM 760 N N . ASN A 1 99 ? -8.740 2.789 18.143 1.00 90.31 99 ASN A N 1
ATOM 761 C CA . ASN A 1 99 ? -9.826 2.251 18.969 1.00 90.31 99 ASN A CA 1
ATOM 762 C C . ASN A 1 99 ? -9.336 1.441 20.180 1.00 90.31 99 ASN A C 1
ATOM 764 O O . ASN A 1 99 ? -10.113 1.194 21.100 1.00 90.31 99 ASN A O 1
ATOM 768 N N . ALA A 1 100 ? -8.076 0.999 20.193 1.00 90.56 100 ALA A N 1
ATOM 769 C CA . ALA A 1 100 ? -7.520 0.200 21.283 1.00 90.56 100 ALA A CA 1
ATOM 770 C C . ALA A 1 100 ? -7.003 1.045 22.463 1.00 90.56 100 ALA A C 1
ATOM 772 O O . ALA A 1 100 ? -6.695 0.491 23.520 1.00 90.56 100 ALA A O 1
ATOM 773 N N . VAL A 1 101 ? -6.890 2.368 22.301 1.00 92.94 101 VAL A N 1
ATOM 774 C CA . VAL A 1 101 ? -6.388 3.292 23.329 1.00 92.94 101 VAL A CA 1
ATOM 775 C C . VAL A 1 101 ? -7.460 4.295 23.775 1.00 92.94 101 VAL A C 1
ATOM 777 O O . VAL A 1 101 ? -8.258 4.739 22.953 1.00 92.94 101 VAL A O 1
ATOM 780 N N . PRO A 1 102 ? -7.469 4.707 25.060 1.00 92.50 102 PRO A N 1
ATOM 781 C CA . PRO A 1 102 ? -8.326 5.792 25.538 1.00 92.50 102 PRO A CA 1
ATOM 782 C C . PRO A 1 102 ? -8.086 7.098 24.772 1.00 92.50 102 PRO A C 1
ATOM 784 O O . PRO A 1 102 ? -6.955 7.384 24.360 1.00 92.50 102 PRO A O 1
ATOM 787 N N . ALA A 1 103 ? -9.129 7.918 24.632 1.00 89.75 103 ALA A N 1
ATOM 788 C CA . ALA A 1 103 ? -9.095 9.150 23.843 1.00 89.75 103 ALA A CA 1
ATOM 789 C C . ALA A 1 103 ? -7.996 10.123 24.309 1.00 89.75 103 ALA A C 1
ATOM 791 O O . ALA A 1 103 ? -7.336 10.754 23.483 1.00 89.75 103 ALA A O 1
ATOM 792 N N . GLU A 1 104 ? -7.714 10.170 25.611 1.00 92.62 104 GLU A N 1
ATOM 793 C CA . GLU A 1 104 ? -6.690 11.022 26.232 1.00 92.62 104 GLU A CA 1
ATOM 794 C C . GLU A 1 104 ? -5.264 10.636 25.808 1.00 92.62 104 GLU A C 1
ATOM 796 O O . GLU A 1 104 ? -4.337 11.435 25.925 1.00 92.62 104 GLU A O 1
ATOM 801 N N . ARG A 1 105 ? -5.073 9.405 25.316 1.00 90.75 105 ARG A N 1
ATOM 802 C CA . ARG A 1 105 ? -3.785 8.868 24.848 1.00 90.75 105 ARG A CA 1
ATOM 803 C C . ARG A 1 105 ? -3.725 8.679 23.331 1.00 90.75 105 ARG A C 1
ATOM 805 O O . ARG A 1 105 ? -2.696 8.235 22.822 1.00 90.75 105 ARG A O 1
ATOM 812 N N . SER A 1 106 ? -4.787 9.039 22.611 1.00 89.50 106 SER A N 1
ATOM 813 C CA . SER A 1 106 ? -4.884 8.871 21.155 1.00 89.50 106 SER A CA 1
ATOM 814 C C . SER A 1 106 ? -3.776 9.616 20.404 1.00 89.50 106 SER A C 1
ATOM 816 O O . SER A 1 106 ? -3.178 9.054 19.493 1.00 89.50 106 SER A O 1
ATOM 818 N N . GLY A 1 107 ? -3.407 10.823 20.851 1.00 90.56 107 GLY A N 1
ATOM 819 C CA . GLY A 1 107 ? -2.309 11.592 20.256 1.00 90.56 107 GLY A CA 1
ATOM 820 C C . GLY A 1 107 ? -0.952 10.883 20.345 1.00 90.56 107 GLY A C 1
ATOM 821 O O . GLY A 1 107 ? -0.208 10.848 19.368 1.00 90.56 107 GLY A O 1
ATOM 822 N N . GLY A 1 108 ? -0.646 10.257 21.487 1.00 93.25 108 GLY A N 1
ATOM 823 C CA . GLY A 1 108 ? 0.591 9.488 21.658 1.00 93.25 108 GLY A C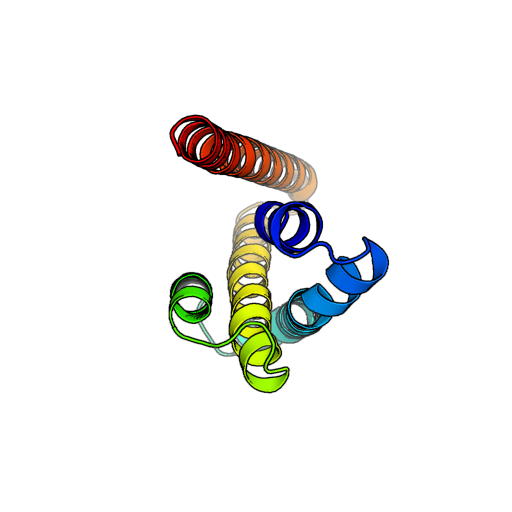A 1
ATOM 824 C C . GLY A 1 108 ? 0.615 8.212 20.812 1.00 93.25 108 GLY A C 1
ATOM 825 O O . GLY A 1 108 ? 1.639 7.882 20.218 1.00 93.25 108 GLY A O 1
ATOM 826 N N . ALA A 1 109 ? -0.521 7.520 20.708 1.00 91.00 109 ALA A N 1
ATOM 827 C CA . ALA A 1 109 ? -0.647 6.342 19.854 1.00 91.00 109 ALA A CA 1
ATOM 828 C C . ALA A 1 109 ? -0.544 6.695 18.360 1.00 91.00 109 ALA A C 1
ATOM 830 O O . ALA A 1 109 ? 0.121 5.978 17.617 1.00 91.00 109 ALA A O 1
ATOM 831 N N .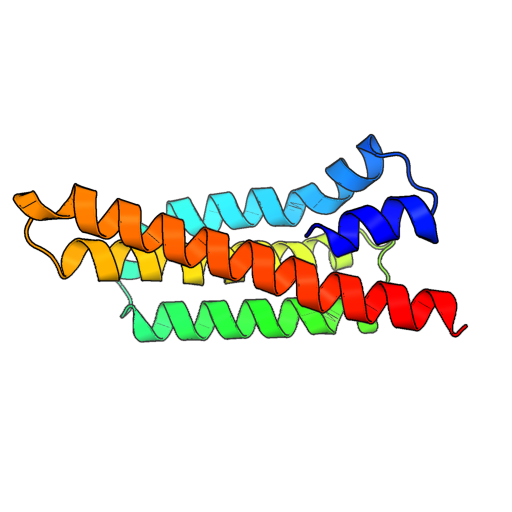 ALA A 1 110 ? -1.151 7.804 17.927 1.00 92.00 110 ALA A N 1
ATOM 832 C CA . ALA A 1 110 ? -1.062 8.285 16.550 1.00 92.00 110 ALA A CA 1
ATOM 833 C C . ALA A 1 110 ? 0.385 8.646 16.189 1.00 92.00 110 ALA A C 1
ATOM 835 O O . ALA A 1 110 ? 0.893 8.212 15.161 1.00 92.00 110 ALA A O 1
ATOM 836 N N . ALA A 1 111 ? 1.094 9.349 17.078 1.00 94.06 111 ALA A N 1
ATOM 837 C CA . ALA A 1 111 ? 2.506 9.667 16.873 1.00 94.06 111 ALA A CA 1
ATOM 838 C C . ALA A 1 111 ? 3.380 8.405 16.744 1.00 94.06 111 ALA A C 1
ATOM 840 O O . ALA A 1 111 ? 4.253 8.337 15.876 1.00 94.06 111 ALA A O 1
ATOM 841 N N . LEU A 1 112 ? 3.133 7.386 17.576 1.00 93.44 112 LEU A N 1
ATOM 842 C CA . LEU A 1 112 ? 3.840 6.107 17.488 1.00 93.44 112 LEU A CA 1
ATOM 843 C C . LEU A 1 112 ? 3.531 5.374 16.176 1.00 93.44 112 LEU A C 1
ATOM 845 O O . LEU A 1 112 ? 4.439 4.826 15.555 1.00 93.44 112 LEU A O 1
ATOM 849 N N . GLN A 1 113 ? 2.269 5.375 15.748 1.00 93.81 113 GLN A N 1
ATOM 850 C CA . GLN A 1 113 ? 1.835 4.763 14.495 1.00 93.81 113 GLN A CA 1
ATOM 851 C C . GLN A 1 113 ? 2.479 5.417 13.277 1.00 93.81 113 GLN A C 1
ATOM 853 O O . GLN A 1 113 ? 2.994 4.701 12.423 1.00 93.81 113 GLN A O 1
ATOM 858 N N . GLU A 1 114 ? 2.475 6.746 13.209 1.00 93.75 114 GLU A N 1
ATOM 859 C CA . GLU A 1 114 ? 3.125 7.493 12.131 1.00 93.75 114 GLU A CA 1
ATOM 860 C C . GLU A 1 114 ? 4.634 7.243 12.125 1.00 93.75 114 GLU A C 1
ATOM 862 O O . GLU A 1 114 ? 5.215 6.950 11.084 1.00 93.75 114 GLU A O 1
ATOM 867 N N . THR A 1 115 ? 5.270 7.227 13.301 1.00 95.19 115 THR A N 1
ATOM 868 C CA . THR A 1 115 ? 6.696 6.887 13.411 1.00 95.19 115 THR A CA 1
ATOM 869 C C . THR A 1 115 ? 6.976 5.475 12.892 1.00 95.19 115 THR A C 1
ATOM 871 O O . THR A 1 115 ? 7.914 5.268 12.126 1.00 95.19 115 THR A O 1
ATOM 874 N N . ALA A 1 116 ? 6.162 4.489 13.279 1.00 94.00 116 ALA A N 1
ATOM 875 C CA . ALA A 1 116 ? 6.308 3.112 12.817 1.00 94.00 116 ALA A CA 1
ATOM 876 C C . ALA A 1 116 ? 6.065 2.981 11.305 1.00 94.00 116 ALA A C 1
ATOM 878 O O . ALA A 1 116 ? 6.787 2.243 10.630 1.00 94.00 116 ALA A O 1
ATOM 879 N N . TYR A 1 117 ? 5.076 3.705 10.774 1.00 94.19 117 TYR A N 1
ATOM 880 C CA . TYR A 1 117 ? 4.774 3.753 9.348 1.00 94.19 117 TYR A CA 1
ATOM 881 C C . TYR A 1 117 ? 5.943 4.340 8.552 1.00 94.19 117 TYR A C 1
ATOM 883 O O . TYR A 1 117 ? 6.410 3.701 7.610 1.00 94.19 117 TYR A O 1
ATOM 891 N N . GLU A 1 118 ? 6.472 5.493 8.963 1.00 94.81 118 GLU A N 1
ATOM 892 C CA . GLU A 1 118 ? 7.598 6.134 8.282 1.00 94.81 118 GLU A CA 1
ATOM 893 C C . GLU A 1 118 ? 8.880 5.305 8.375 1.00 94.8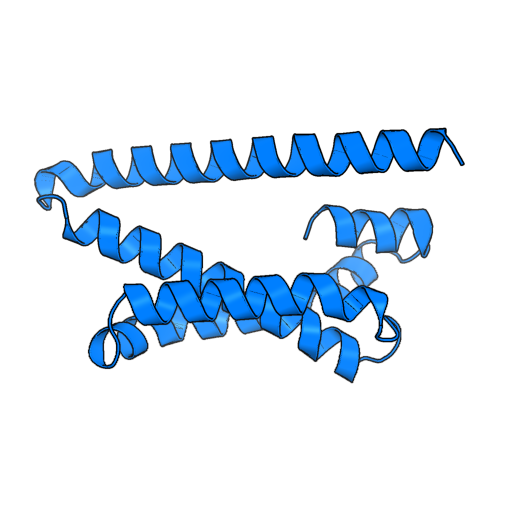1 118 GLU A C 1
ATOM 895 O O . GLU A 1 118 ? 9.573 5.125 7.374 1.00 94.81 118 GLU A O 1
ATOM 900 N N . LEU A 1 119 ? 9.172 4.708 9.536 1.00 96.44 119 LEU A N 1
ATOM 901 C CA . LEU A 1 119 ? 10.299 3.782 9.672 1.00 96.44 119 LEU A CA 1
ATOM 902 C C . LEU A 1 119 ? 10.166 2.594 8.713 1.00 96.44 119 LEU A C 1
ATOM 904 O O . LEU A 1 119 ? 11.119 2.260 8.009 1.00 96.44 119 LEU A O 1
ATOM 908 N N . GLY A 1 120 ? 8.986 1.972 8.650 1.00 93.81 120 GLY A N 1
ATOM 909 C CA . GLY A 1 120 ? 8.720 0.869 7.729 1.00 93.81 120 GLY A CA 1
ATOM 910 C C . GLY A 1 120 ? 8.840 1.287 6.262 1.00 93.81 120 GLY A C 1
ATOM 911 O O . GLY A 1 120 ? 9.442 0.569 5.463 1.00 93.81 120 GLY A O 1
ATOM 912 N N . ASN A 1 121 ? 8.321 2.464 5.917 1.00 92.75 121 ASN A N 1
ATOM 913 C CA . ASN A 1 121 ? 8.382 3.032 4.575 1.00 92.75 121 ASN A CA 1
ATOM 914 C C . ASN A 1 121 ? 9.835 3.286 4.140 1.00 92.75 121 ASN A C 1
ATOM 916 O O . ASN A 1 121 ? 10.266 2.790 3.098 1.00 92.75 121 ASN A O 1
ATOM 920 N N . VAL A 1 122 ? 10.622 3.979 4.968 1.00 94.50 122 VAL A N 1
ATOM 921 C CA . VAL A 1 122 ? 12.033 4.285 4.686 1.00 94.50 122 VAL A CA 1
ATOM 922 C C . VAL A 1 122 ? 12.866 3.008 4.579 1.00 94.50 122 VAL A C 1
ATOM 924 O O . VAL A 1 122 ? 13.624 2.864 3.619 1.00 94.50 122 VAL A O 1
ATOM 927 N N . LEU A 1 123 ? 12.705 2.053 5.503 1.00 95.88 123 LEU A N 1
ATOM 928 C CA . LEU A 1 123 ? 13.412 0.768 5.442 1.00 95.88 123 LEU A CA 1
ATOM 929 C C . LEU A 1 123 ? 13.025 -0.035 4.195 1.00 95.88 123 LEU A C 1
ATOM 931 O O . LEU A 1 123 ? 13.898 -0.568 3.509 1.00 95.88 123 LEU A O 1
ATOM 935 N N . GLY A 1 124 ? 11.733 -0.090 3.865 1.00 92.88 124 GLY A N 1
ATOM 936 C CA . GLY A 1 124 ? 11.238 -0.778 2.676 1.00 92.88 124 GLY A CA 1
ATOM 937 C C . GLY A 1 124 ? 11.809 -0.185 1.389 1.00 92.88 124 GLY A C 1
ATOM 938 O O . GLY A 1 124 ? 12.318 -0.919 0.541 1.00 92.88 124 GLY A O 1
ATOM 939 N N . ILE A 1 125 ? 11.795 1.146 1.266 1.00 93.31 125 ILE A N 1
ATOM 940 C CA . ILE A 1 125 ? 12.414 1.851 0.139 1.00 93.31 125 ILE A CA 1
ATOM 941 C C . ILE A 1 125 ? 13.915 1.555 0.090 1.00 93.31 125 ILE A C 1
ATOM 943 O O . ILE A 1 125 ? 14.414 1.183 -0.970 1.00 93.31 125 ILE A O 1
ATOM 947 N N . ALA A 1 126 ? 14.632 1.673 1.211 1.00 93.69 126 ALA A N 1
ATOM 948 C CA . ALA A 1 126 ? 16.075 1.457 1.261 1.00 93.69 126 ALA A CA 1
ATOM 949 C C . ALA A 1 126 ? 16.469 0.046 0.797 1.00 93.69 126 ALA A C 1
ATOM 951 O O . ALA A 1 126 ? 17.373 -0.096 -0.028 1.00 93.69 126 ALA A O 1
ATOM 952 N N . ILE A 1 127 ? 15.766 -0.991 1.265 1.00 94.69 127 ILE A N 1
ATOM 953 C CA . ILE A 1 127 ? 16.022 -2.387 0.880 1.00 94.69 127 ILE A CA 1
ATOM 954 C C . ILE A 1 127 ? 15.739 -2.596 -0.613 1.00 94.69 127 ILE A C 1
ATOM 956 O O . ILE A 1 127 ? 16.605 -3.076 -1.343 1.00 94.69 127 ILE A O 1
ATOM 960 N N . ILE A 1 128 ? 14.551 -2.202 -1.087 1.00 92.06 128 ILE A N 1
ATOM 961 C CA . ILE A 1 128 ? 14.130 -2.414 -2.481 1.00 92.06 128 ILE A CA 1
ATOM 962 C C . ILE A 1 128 ? 15.050 -1.667 -3.456 1.00 92.06 128 ILE A C 1
ATOM 964 O O . ILE A 1 128 ? 15.464 -2.221 -4.479 1.00 92.06 128 ILE A O 1
ATOM 968 N N . MET A 1 129 ? 15.395 -0.418 -3.140 1.00 91.50 129 MET A N 1
ATOM 969 C CA . MET A 1 129 ? 16.296 0.387 -3.965 1.00 91.50 129 MET A CA 1
ATOM 970 C C . MET A 1 129 ? 17.717 -0.171 -3.958 1.00 91.50 129 MET A C 1
ATOM 972 O O . MET A 1 129 ? 18.336 -0.213 -5.015 1.00 91.50 129 MET A O 1
ATOM 976 N N . SER A 1 130 ? 18.225 -0.638 -2.812 1.00 92.19 130 SER A N 1
ATOM 977 C CA . SER A 1 130 ? 19.566 -1.237 -2.728 1.00 92.19 130 SER A CA 1
ATOM 978 C C . SER A 1 130 ? 19.672 -2.490 -3.593 1.00 92.19 130 SER A C 1
ATOM 980 O O . SER A 1 130 ? 20.614 -2.614 -4.372 1.00 92.19 130 SER A O 1
ATOM 982 N N . ILE A 1 131 ? 18.674 -3.379 -3.521 1.00 91.94 131 ILE A N 1
ATOM 983 C CA . ILE A 1 131 ? 18.603 -4.577 -4.369 1.00 91.94 131 ILE A CA 1
ATOM 984 C C . ILE A 1 131 ? 18.542 -4.180 -5.847 1.00 91.94 131 ILE A C 1
ATOM 986 O O . ILE A 1 131 ? 19.290 -4.715 -6.660 1.00 91.94 131 ILE A O 1
ATOM 990 N N . THR A 1 132 ? 17.689 -3.215 -6.201 1.00 88.19 132 THR A N 1
ATOM 991 C CA . THR A 1 132 ? 17.548 -2.790 -7.601 1.00 88.19 132 THR A CA 1
ATOM 992 C C . THR A 1 132 ? 18.825 -2.144 -8.139 1.00 88.19 132 THR A C 1
ATOM 994 O O . THR A 1 132 ? 19.249 -2.464 -9.244 1.00 88.19 132 THR A O 1
ATOM 997 N N . SER A 1 133 ? 19.460 -1.271 -7.356 1.00 87.56 133 SER A N 1
ATOM 998 C CA . SER A 1 133 ? 20.732 -0.633 -7.706 1.00 87.56 133 SER A CA 1
ATOM 999 C C . SER A 1 133 ? 21.823 -1.677 -7.948 1.00 87.56 133 SER A C 1
ATOM 1001 O O . SER A 1 133 ? 22.486 -1.652 -8.981 1.00 87.56 133 SER A O 1
ATOM 1003 N N . PHE A 1 134 ? 21.945 -2.658 -7.047 1.00 90.19 134 PHE A N 1
ATOM 1004 C CA . PHE A 1 134 ? 22.893 -3.760 -7.196 1.00 90.19 134 PHE A CA 1
ATOM 1005 C C . PHE A 1 134 ? 22.654 -4.565 -8.484 1.00 90.19 134 PHE A C 1
ATOM 1007 O O . PHE A 1 134 ? 23.604 -4.854 -9.210 1.00 90.19 134 PHE A O 1
ATOM 1014 N N . ILE A 1 135 ? 21.394 -4.880 -8.805 1.00 86.19 135 ILE A N 1
ATOM 1015 C CA . ILE A 1 135 ? 21.032 -5.597 -10.038 1.00 86.19 135 ILE A CA 1
ATOM 1016 C C . ILE A 1 135 ? 21.399 -4.779 -11.282 1.00 86.19 135 ILE A C 1
ATOM 1018 O O . ILE A 1 135 ? 21.997 -5.326 -12.200 1.00 86.19 135 ILE A O 1
ATOM 1022 N N . ILE A 1 136 ? 21.083 -3.480 -11.307 1.00 80.38 136 ILE A N 1
ATOM 1023 C CA . ILE A 1 136 ? 21.364 -2.603 -12.457 1.00 80.38 136 ILE A CA 1
ATOM 1024 C C . ILE A 1 136 ? 22.870 -2.460 -12.705 1.00 80.38 136 ILE A C 1
ATOM 1026 O O . ILE A 1 136 ? 23.279 -2.397 -13.853 1.00 80.38 136 ILE A O 1
ATOM 1030 N N . VAL A 1 137 ? 23.696 -2.410 -11.657 1.00 78.44 137 VAL A N 1
ATOM 1031 C CA . VAL A 1 137 ? 25.161 -2.289 -11.796 1.00 78.44 137 VAL A CA 1
ATOM 1032 C C . VAL A 1 137 ? 25.816 -3.602 -12.250 1.00 78.44 137 VAL A C 1
ATOM 1034 O O . VAL A 1 137 ? 26.916 -3.581 -12.796 1.00 78.44 137 VAL A O 1
ATOM 1037 N N . THR A 1 138 ? 25.166 -4.743 -12.013 1.00 77.31 138 THR A N 1
ATOM 1038 C CA . THR A 1 138 ? 25.715 -6.074 -12.329 1.00 77.31 138 THR A CA 1
ATOM 1039 C C . THR A 1 138 ? 25.406 -6.528 -13.767 1.00 77.31 138 THR A C 1
ATOM 1041 O O . THR A 1 138 ? 26.035 -7.471 -14.246 1.00 77.31 138 THR A O 1
ATOM 1044 N N . ILE A 1 139 ? 24.453 -5.884 -14.449 1.00 62.16 139 ILE A N 1
ATOM 1045 C CA . ILE A 1 139 ? 24.017 -6.183 -15.829 1.00 62.16 139 ILE A CA 1
ATOM 1046 C C . ILE A 1 139 ? 24.601 -5.142 -16.784 1.00 62.16 139 ILE A C 1
ATOM 1048 O O . ILE A 1 139 ? 25.092 -5.557 -17.857 1.00 62.16 139 ILE A O 1
#

Secondary structure (DSSP, 8-state):
-HHHHHIIIIIT---HHHHHHHTHHHHHHHHHHHHHHHHHHHHS-HHHHHHHHHHHHHHHHHGGGTS-TT-HHHHHHHHHHHHHHHHHHHHHHHHHHHHTS-GGGHHHHHHHHHHHHHHHHHHHHHHHHHHHHHHHHH-

pLDDT: mean 92.25, std 5.14, range [62.16, 98.25]